Protein AF-A0A9E6VXH8-F1 (afdb_monomer_lite)

Structure (mmCIF, N/CA/C/O backbone):
data_AF-A0A9E6VXH8-F1
#
_entry.id   AF-A0A9E6VXH8-F1
#
loop_
_atom_site.group_PDB
_atom_site.id
_atom_site.type_symbol
_atom_site.label_atom_id
_atom_site.label_alt_id
_atom_site.label_comp_id
_atom_site.label_asym_id
_atom_site.label_entity_id
_atom_site.label_seq_id
_atom_site.pdbx_PDB_ins_code
_atom_site.Cartn_x
_atom_site.Cartn_y
_atom_site.Cartn_z
_atom_site.occupancy
_atom_site.B_iso_or_equiv
_atom_site.auth_seq_id
_atom_site.auth_comp_id
_atom_site.auth_asym_id
_atom_site.auth_atom_id
_atom_site.pdbx_PDB_model_num
ATOM 1 N N . MET A 1 1 ? 7.311 -2.870 0.117 1.00 89.75 1 MET A N 1
ATOM 2 C CA . MET A 1 1 ? 6.039 -2.121 -0.018 1.00 89.75 1 MET A CA 1
ATOM 3 C C . MET A 1 1 ? 5.224 -2.596 -1.209 1.00 89.75 1 MET A C 1
ATOM 5 O O . MET A 1 1 ? 4.076 -2.938 -0.979 1.00 89.75 1 MET A O 1
ATOM 9 N N . LEU A 1 2 ? 5.801 -2.699 -2.415 1.00 93.31 2 LEU A N 1
ATOM 10 C CA . LEU A 1 2 ? 5.106 -3.207 -3.611 1.00 93.31 2 LEU A CA 1
ATOM 11 C C . LEU A 1 2 ? 4.341 -4.523 -3.363 1.00 93.31 2 LEU A C 1
ATOM 13 O O . LEU A 1 2 ? 3.148 -4.598 -3.623 1.00 93.31 2 LEU A O 1
ATOM 17 N N . GLU A 1 3 ? 4.984 -5.534 -2.769 1.00 92.31 3 GLU A N 1
ATOM 18 C CA . GLU A 1 3 ? 4.305 -6.804 -2.443 1.00 92.31 3 GLU A CA 1
ATOM 19 C C . GLU A 1 3 ? 3.133 -6.633 -1.460 1.00 92.31 3 GLU A C 1
AT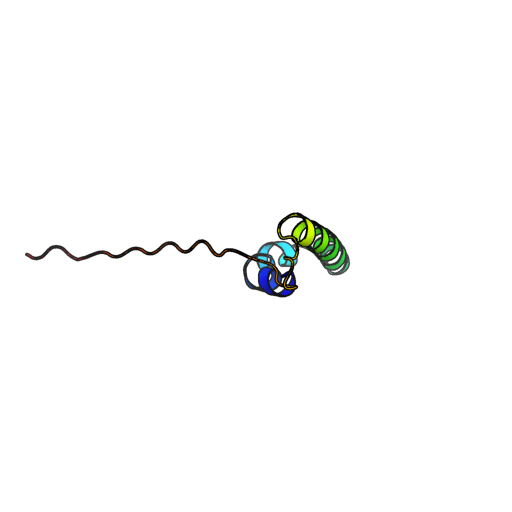OM 21 O O . GLU A 1 3 ? 2.129 -7.337 -1.541 1.00 92.31 3 GLU A O 1
ATOM 26 N N . TRP A 1 4 ? 3.218 -5.663 -0.545 1.00 91.31 4 TRP A N 1
ATOM 27 C CA . TRP A 1 4 ? 2.139 -5.376 0.400 1.00 91.31 4 TRP A CA 1
ATOM 28 C C . TRP A 1 4 ? 0.945 -4.732 -0.312 1.00 91.31 4 TRP A C 1
ATOM 30 O O . TRP A 1 4 ? -0.198 -5.158 -0.139 1.00 91.31 4 TRP A O 1
ATOM 40 N N . THR A 1 5 ? 1.211 -3.735 -1.159 1.00 93.75 5 THR A N 1
ATOM 41 C CA . THR A 1 5 ? 0.185 -3.023 -1.929 1.00 93.75 5 THR A CA 1
ATOM 42 C C . THR A 1 5 ? -0.432 -3.906 -3.009 1.00 93.75 5 THR A C 1
ATOM 44 O O . THR A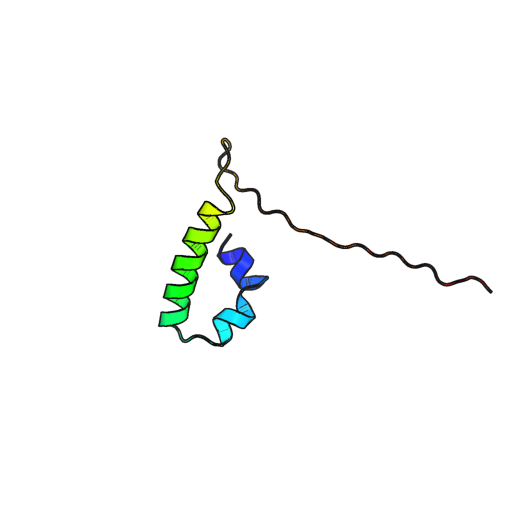 1 5 ? -1.623 -3.753 -3.287 1.00 93.75 5 THR A O 1
ATOM 47 N N . ARG A 1 6 ? 0.318 -4.878 -3.555 1.00 94.06 6 ARG A N 1
ATOM 48 C CA . ARG A 1 6 ? -0.186 -5.903 -4.484 1.00 94.06 6 ARG A CA 1
ATOM 49 C C . ARG A 1 6 ? -1.424 -6.603 -3.920 1.00 94.06 6 ARG A C 1
ATOM 51 O O . ARG A 1 6 ? -2.453 -6.681 -4.590 1.00 94.06 6 ARG A O 1
ATOM 58 N N . GLY A 1 7 ? -1.347 -7.045 -2.664 1.00 91.06 7 GLY A N 1
ATOM 59 C CA . GLY A 1 7 ? -2.447 -7.725 -1.977 1.00 91.06 7 GLY A CA 1
ATOM 60 C C . GLY A 1 7 ? -3.538 -6.794 -1.441 1.00 91.06 7 GLY A C 1
ATOM 61 O O . GLY A 1 7 ? -4.709 -7.169 -1.449 1.00 91.06 7 GLY A O 1
ATOM 62 N N . SER A 1 8 ? -3.181 -5.594 -0.974 1.00 89.75 8 SER A N 1
ATOM 63 C CA . SER A 1 8 ? -4.117 -4.728 -0.244 1.00 89.75 8 SER A CA 1
ATOM 64 C C . SER A 1 8 ? -4.859 -3.698 -1.099 1.00 89.75 8 SER A C 1
ATOM 66 O O . SER A 1 8 ? -5.889 -3.199 -0.656 1.00 89.75 8 SER A O 1
ATOM 68 N N . ALA A 1 9 ? -4.335 -3.334 -2.274 1.00 91.75 9 ALA A N 1
ATOM 69 C CA . ALA A 1 9 ? -4.879 -2.233 -3.075 1.00 91.75 9 ALA A CA 1
ATOM 70 C C . ALA A 1 9 ? -4.797 -2.450 -4.591 1.00 91.75 9 ALA A C 1
ATOM 72 O O . ALA A 1 9 ? -5.710 -2.042 -5.303 1.00 91.75 9 ALA A O 1
ATOM 73 N N . LEU A 1 10 ? -3.729 -3.075 -5.098 1.00 96.00 10 LEU A N 1
ATOM 74 C CA . LEU A 1 10 ? -3.457 -3.085 -6.538 1.00 96.00 10 LEU A CA 1
ATOM 75 C C . LEU A 1 10 ? -4.225 -4.156 -7.313 1.00 96.00 10 LEU A C 1
ATOM 77 O O . LEU A 1 10 ? -4.389 -4.014 -8.518 1.00 96.00 10 LEU A O 1
ATOM 81 N N . ARG A 1 11 ? -4.742 -5.199 -6.651 1.00 95.50 11 ARG A N 1
ATOM 82 C CA . ARG A 1 11 ? -5.474 -6.295 -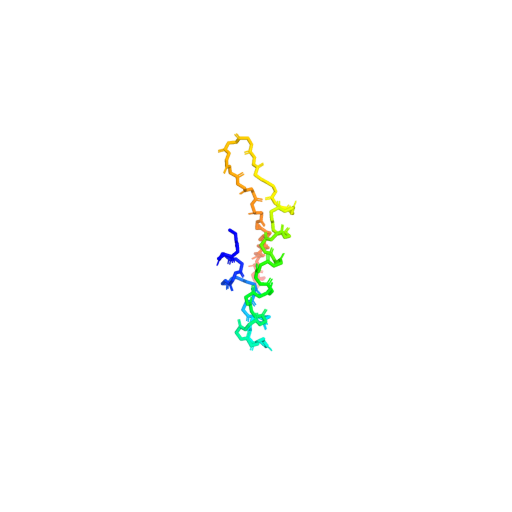7.310 1.00 95.50 11 ARG A CA 1
ATOM 83 C C . ARG A 1 11 ? -6.493 -5.852 -8.382 1.00 95.50 11 ARG A C 1
ATOM 85 O O . ARG A 1 11 ? -6.405 -6.401 -9.475 1.00 95.50 11 ARG A O 1
ATOM 92 N N . PRO A 1 12 ? -7.427 -4.907 -8.143 1.00 96.50 12 PRO A N 1
ATOM 93 C CA . PRO A 1 12 ? -8.373 -4.478 -9.179 1.00 96.50 12 PRO A CA 1
ATOM 94 C C . PRO A 1 12 ? -7.706 -3.819 -10.397 1.00 96.50 12 PRO A C 1
ATOM 96 O O . PRO A 1 12 ? -8.239 -3.920 -11.494 1.00 96.50 12 PRO A O 1
ATOM 99 N N . PHE A 1 13 ? -6.546 -3.181 -10.225 1.00 95.94 13 PHE A N 1
ATOM 100 C CA . PHE A 1 13 ? -5.785 -2.573 -11.319 1.00 95.94 13 PHE A CA 1
ATOM 101 C C . PHE A 1 13 ? -5.036 -3.640 -12.118 1.00 95.94 13 PHE A C 1
ATOM 103 O O . PHE A 1 13 ? -5.137 -3.687 -13.335 1.00 95.94 13 PHE A O 1
ATOM 110 N N . LEU A 1 14 ? -4.359 -4.566 -11.434 1.00 95.88 14 LEU A N 1
ATOM 111 C CA . LEU A 1 14 ? -3.598 -5.634 -12.091 1.00 95.88 14 LEU A CA 1
ATOM 112 C C . LEU A 1 14 ? -4.494 -6.630 -12.844 1.00 95.88 14 LEU A C 1
ATOM 114 O O . LEU A 1 14 ? -4.035 -7.310 -13.750 1.00 95.88 14 LEU A O 1
ATOM 118 N N . GLN A 1 15 ? -5.771 -6.742 -12.470 1.00 96.44 15 GLN A N 1
ATOM 119 C CA . GLN A 1 15 ? -6.716 -7.660 -13.111 1.00 96.44 15 GLN A CA 1
ATOM 120 C C . GLN A 1 15 ? -7.186 -7.219 -14.500 1.00 96.44 15 GLN A C 1
ATOM 122 O O . GLN A 1 15 ? -7.745 -8.051 -15.214 1.00 96.44 15 GLN A O 1
ATOM 127 N N . VAL A 1 16 ? -7.008 -5.947 -14.869 1.00 97.38 16 VAL A N 1
ATOM 128 C CA . VAL A 1 16 ? -7.428 -5.429 -16.184 1.00 97.38 16 VAL A CA 1
ATOM 129 C C . VAL A 1 16 ? -6.276 -5.302 -17.179 1.00 97.38 16 VAL A C 1
ATOM 131 O O . VAL A 1 16 ? -6.522 -4.928 -18.320 1.00 97.38 16 VAL A O 1
ATOM 134 N N . LEU A 1 17 ? -5.054 -5.610 -16.743 1.00 97.62 17 LEU A N 1
ATOM 135 C CA . LEU A 1 17 ? -3.824 -5.518 -17.521 1.00 97.62 17 LEU A CA 1
ATOM 136 C C . LEU A 1 17 ? -3.376 -6.908 -17.987 1.00 97.62 17 LEU A C 1
ATOM 138 O O . LEU A 1 17 ? -3.627 -7.917 -17.314 1.00 97.62 17 LEU A O 1
ATOM 142 N N . ASP A 1 18 ? -2.688 -6.967 -19.122 1.00 97.50 18 ASP A N 1
ATOM 143 C CA . ASP A 1 18 ? -1.950 -8.158 -19.526 1.00 97.50 18 ASP A CA 1
ATOM 144 C C . ASP A 1 18 ? -0.625 -8.311 -18.752 1.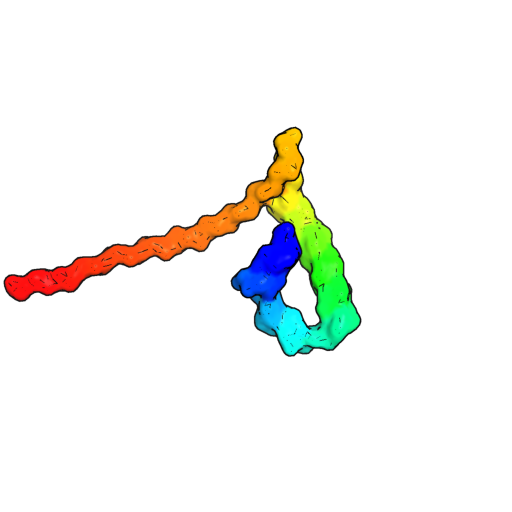00 97.50 18 ASP A C 1
ATOM 146 O O . ASP A 1 18 ? -0.288 -7.532 -17.862 1.00 97.50 18 ASP A O 1
ATOM 150 N N . LYS A 1 19 ? 0.127 -9.381 -19.028 1.00 94.25 19 LYS A N 1
ATOM 151 C CA . LYS A 1 19 ? 1.337 -9.696 -18.254 1.00 94.25 19 LYS A CA 1
ATOM 152 C C . LYS A 1 19 ? 2.462 -8.682 -18.442 1.00 94.25 19 LYS A C 1
ATOM 154 O O . LYS A 1 19 ? 3.199 -8.449 -17.483 1.00 94.25 19 LYS A O 1
ATOM 159 N N . ASP A 1 20 ? 2.609 -8.142 -19.645 1.00 96.62 20 ASP A N 1
ATOM 160 C CA . ASP A 1 20 ? 3.687 -7.207 -19.957 1.00 96.62 20 ASP A CA 1
ATOM 161 C C . ASP A 1 20 ? 3.336 -5.832 -19.369 1.00 96.62 20 ASP A C 1
ATOM 163 O O . ASP A 1 20 ? 4.165 -5.216 -18.697 1.00 96.62 20 ASP A O 1
ATOM 167 N N . GLU A 1 21 ? 2.065 -5.435 -19.472 1.00 97.88 21 GLU A N 1
ATOM 168 C CA . GLU A 1 21 ? 1.517 -4.233 -18.837 1.00 97.88 21 GLU A CA 1
ATOM 169 C C . GLU A 1 21 ? 1.599 -4.284 -17.301 1.00 97.88 21 GLU A C 1
ATOM 171 O O . GLU A 1 21 ? 1.894 -3.277 -16.658 1.00 97.88 21 GLU A O 1
ATOM 176 N N . VAL A 1 22 ? 1.373 -5.451 -16.681 1.00 97.31 22 VAL A N 1
ATOM 177 C CA . VAL A 1 22 ? 1.550 -5.626 -15.228 1.00 97.31 22 VAL A CA 1
ATOM 178 C C . VAL A 1 22 ? 2.998 -5.367 -14.820 1.00 97.31 22 VAL A C 1
ATOM 180 O O . VAL A 1 22 ? 3.231 -4.683 -13.823 1.00 97.31 22 VAL A O 1
ATOM 183 N N . ALA A 1 23 ? 3.967 -5.902 -15.566 1.00 96.31 23 ALA A N 1
ATOM 184 C CA . ALA A 1 23 ? 5.379 -5.727 -15.242 1.00 96.31 23 ALA A CA 1
ATOM 185 C C . ALA A 1 23 ? 5.809 -4.256 -15.358 1.00 96.31 23 ALA A C 1
ATOM 187 O O . ALA A 1 23 ? 6.502 -3.751 -14.472 1.00 96.31 23 ALA A O 1
ATOM 188 N N . GLU A 1 24 ? 5.360 -3.564 -16.408 1.00 97.88 24 GLU A N 1
ATOM 189 C CA . GLU A 1 24 ? 5.606 -2.131 -16.604 1.00 97.88 24 GLU A CA 1
ATOM 190 C C . GLU A 1 24 ? 4.957 -1.292 -15.494 1.00 97.88 24 GLU A C 1
ATOM 192 O O . GLU A 1 24 ? 5.625 -0.482 -14.846 1.00 97.88 24 GLU A O 1
ATOM 197 N N . PHE A 1 25 ? 3.684 -1.557 -15.188 1.00 97.44 25 PHE A N 1
ATOM 198 C CA . PHE A 1 25 ? 2.955 -0.867 -14.127 1.00 97.44 25 PHE A CA 1
ATOM 199 C C . PHE A 1 25 ? 3.636 -1.023 -12.763 1.00 97.44 25 PHE A C 1
ATOM 201 O O . PHE A 1 25 ? 3.773 -0.055 -12.012 1.00 97.44 25 PHE A O 1
ATOM 208 N N . GLU A 1 26 ? 4.053 -2.239 -12.410 1.00 96.81 26 GLU A N 1
ATOM 209 C CA . GLU A 1 26 ? 4.689 -2.503 -11.121 1.00 96.81 26 GLU A CA 1
ATOM 210 C C . GLU A 1 26 ? 6.076 -1.866 -11.006 1.00 96.81 26 GLU A C 1
ATOM 212 O O . GLU A 1 26 ? 6.429 -1.416 -9.912 1.00 96.81 26 GLU A O 1
ATOM 217 N N . ALA A 1 27 ? 6.832 -1.781 -12.106 1.00 97.25 27 ALA A N 1
ATOM 218 C CA . ALA A 1 27 ? 8.113 -1.082 -12.140 1.00 97.25 27 ALA A CA 1
ATOM 219 C C . ALA A 1 27 ? 7.932 0.417 -11.855 1.00 97.25 27 ALA A C 1
ATOM 221 O O . ALA A 1 27 ? 8.526 0.935 -10.907 1.00 97.25 27 ALA A O 1
ATOM 222 N N . GLU A 1 28 ? 7.032 1.088 -12.580 1.00 98.00 28 GLU A N 1
ATOM 223 C CA . GLU A 1 28 ? 6.730 2.504 -12.334 1.00 98.00 28 GLU A CA 1
ATOM 224 C C . GLU A 1 28 ? 6.169 2.744 -10.927 1.00 98.00 28 GLU A C 1
ATOM 226 O O . GLU A 1 28 ? 6.518 3.712 -10.245 1.00 98.00 28 GLU A O 1
ATOM 231 N N . TYR A 1 29 ? 5.274 1.870 -10.466 1.00 97.31 29 TYR A N 1
ATOM 232 C CA . TYR A 1 29 ? 4.676 1.993 -9.143 1.00 97.31 29 TYR A CA 1
ATOM 233 C C . TYR A 1 29 ? 5.721 1.834 -8.031 1.00 97.31 29 TYR A C 1
ATOM 235 O O . TYR A 1 29 ? 5.656 2.539 -7.019 1.00 97.31 29 TYR A O 1
ATOM 243 N N . ALA A 1 30 ? 6.699 0.940 -8.205 1.00 96.44 30 ALA A N 1
ATOM 244 C CA . ALA A 1 30 ? 7.791 0.756 -7.257 1.00 96.44 30 ALA A CA 1
ATOM 245 C C . ALA A 1 30 ? 8.664 2.011 -7.129 1.00 96.44 30 ALA A C 1
ATOM 247 O O . ALA A 1 30 ? 8.991 2.401 -6.006 1.00 96.44 30 ALA A O 1
ATOM 248 N N . GLU A 1 31 ? 8.990 2.672 -8.241 1.00 97.56 31 GLU A N 1
ATOM 249 C CA . GLU A 1 31 ? 9.747 3.931 -8.235 1.00 97.56 31 GLU A CA 1
ATOM 250 C C . GLU A 1 31 ? 8.992 5.027 -7.474 1.00 97.56 31 GLU A C 1
ATOM 252 O O . GLU A 1 31 ? 9.536 5.655 -6.560 1.00 97.56 31 GLU A O 1
ATOM 257 N N . ARG A 1 32 ? 7.695 5.181 -7.760 1.00 97.44 32 ARG A N 1
ATOM 258 C CA . ARG A 1 32 ? 6.831 6.153 -7.069 1.00 97.44 32 ARG A CA 1
ATOM 259 C C . ARG A 1 32 ? 6.678 5.849 -5.579 1.00 97.44 32 ARG A C 1
ATOM 261 O O . ARG A 1 32 ? 6.566 6.770 -4.773 1.00 97.44 32 ARG A O 1
ATOM 268 N N . LEU A 1 33 ? 6.675 4.574 -5.185 1.00 95.88 33 LEU A N 1
ATOM 269 C CA . LEU A 1 33 ? 6.650 4.187 -3.774 1.00 95.88 33 LEU A CA 1
ATOM 270 C C . LEU A 1 33 ? 7.912 4.632 -3.028 1.00 95.88 33 LEU A C 1
ATOM 272 O O . LEU A 1 33 ? 7.797 5.062 -1.882 1.00 95.88 33 LEU A O 1
ATOM 276 N N . VAL A 1 34 ? 9.090 4.521 -3.648 1.00 95.62 34 VAL A N 1
ATOM 277 C CA . VAL A 1 34 ? 10.360 4.961 -3.044 1.00 95.62 34 VAL A CA 1
ATOM 278 C C . VAL A 1 34 ? 10.377 6.479 -2.866 1.00 95.62 34 VAL A C 1
ATOM 280 O O . VAL A 1 34 ? 10.810 6.965 -1.823 1.00 95.62 34 VAL A O 1
ATOM 283 N N . GLU A 1 35 ? 9.861 7.223 -3.845 1.00 97.12 35 GLU A N 1
ATOM 284 C CA . GLU A 1 35 ? 9.739 8.681 -3.756 1.00 97.12 35 GLU A CA 1
ATOM 285 C C . GLU A 1 35 ? 8.747 9.111 -2.660 1.00 97.12 35 GLU A C 1
ATOM 287 O O . GLU A 1 35 ? 9.052 9.980 -1.842 1.00 97.12 35 GLU A O 1
ATOM 292 N N . ALA A 1 36 ? 7.570 8.481 -2.609 1.00 96.88 36 ALA A N 1
ATOM 293 C CA . ALA A 1 36 ? 6.514 8.835 -1.660 1.00 96.88 36 ALA A CA 1
ATOM 294 C C . ALA A 1 36 ? 6.823 8.411 -0.213 1.00 96.88 36 ALA A C 1
ATOM 296 O O . ALA A 1 36 ? 6.377 9.061 0.737 1.00 96.88 36 ALA A O 1
ATOM 297 N N . TYR A 1 37 ? 7.573 7.322 -0.038 1.00 96.00 37 TYR A N 1
ATOM 298 C CA . TYR A 1 37 ? 7.923 6.752 1.260 1.00 96.00 37 TYR A CA 1
ATOM 299 C C . TYR A 1 37 ? 9.437 6.496 1.327 1.00 96.00 37 TYR A C 1
ATOM 301 O O . TYR A 1 37 ? 9.873 5.349 1.210 1.00 96.00 37 TYR A O 1
ATOM 309 N N . PRO A 1 38 ? 10.253 7.547 1.521 1.00 96.06 38 PRO A N 1
ATOM 310 C CA . PRO A 1 38 ? 11.700 7.407 1.564 1.00 96.06 38 PRO A CA 1
ATOM 311 C C . PRO A 1 38 ? 12.163 6.623 2.797 1.00 96.06 38 PRO A C 1
ATOM 313 O O . PRO A 1 38 ? 11.559 6.682 3.877 1.00 96.06 38 PRO A O 1
ATOM 316 N N . GLU A 1 39 ? 13.286 5.926 2.638 1.00 96.62 39 GLU A N 1
ATOM 317 C CA . GLU A 1 39 ? 13.959 5.230 3.729 1.00 96.62 39 GLU A CA 1
ATOM 318 C C . GLU A 1 39 ? 14.473 6.225 4.785 1.00 96.62 39 GLU A C 1
ATOM 320 O O . GLU A 1 39 ? 14.948 7.326 4.492 1.00 96.62 39 GLU A O 1
ATOM 325 N N . ARG A 1 40 ? 14.358 5.839 6.051 1.00 96.00 40 ARG A N 1
ATOM 326 C CA . ARG A 1 40 ? 14.832 6.589 7.212 1.00 96.00 40 ARG A CA 1
ATOM 327 C C . ARG A 1 40 ? 16.265 6.193 7.548 1.00 96.00 40 ARG A C 1
ATOM 329 O O . ARG A 1 40 ? 16.774 5.172 7.112 1.00 96.00 40 ARG A O 1
ATOM 336 N N . ARG A 1 41 ? 16.917 6.983 8.408 1.00 97.38 41 ARG A N 1
ATOM 337 C CA . ARG A 1 41 ? 18.316 6.754 8.831 1.00 97.38 41 ARG A CA 1
ATOM 338 C C . ARG A 1 41 ? 18.595 5.369 9.426 1.00 97.38 41 ARG A C 1
ATOM 340 O O . ARG A 1 41 ? 19.749 4.965 9.462 1.00 97.38 41 ARG A O 1
ATOM 347 N N . ASP A 1 42 ? 17.576 4.691 9.937 1.00 96.88 42 ASP A N 1
ATOM 348 C CA . ASP A 1 42 ? 17.667 3.353 10.524 1.00 96.88 42 ASP A CA 1
ATOM 349 C C . ASP A 1 42 ? 17.410 2.222 9.510 1.00 96.88 42 ASP A C 1
ATOM 351 O O . ASP A 1 42 ? 17.299 1.064 9.907 1.00 96.88 42 ASP A O 1
ATOM 355 N N . GLY A 1 43 ? 17.302 2.540 8.216 1.00 95.88 43 GLY A N 1
ATOM 356 C CA . GLY A 1 43 ? 16.999 1.578 7.156 1.00 95.88 43 GLY A CA 1
ATOM 357 C C . GLY A 1 43 ? 15.518 1.196 7.071 1.00 95.88 43 GLY A C 1
ATOM 358 O O . GLY A 1 43 ? 15.144 0.323 6.292 1.00 95.88 43 GLY A O 1
ATOM 359 N N . SER A 1 44 ? 14.647 1.809 7.882 1.00 95.81 44 SER A N 1
ATOM 360 C CA . SER A 1 44 ? 13.209 1.536 7.850 1.00 95.81 44 SER A CA 1
ATOM 361 C C . SER A 1 44 ? 12.470 2.457 6.879 1.00 95.81 44 SER A C 1
ATOM 363 O O . SER A 1 44 ? 12.857 3.598 6.652 1.00 95.81 44 SER A O 1
ATOM 365 N N . THR A 1 45 ? 11.341 1.994 6.341 1.00 95.44 45 THR A N 1
ATOM 366 C CA . THR A 1 45 ? 10.396 2.840 5.596 1.00 95.44 45 THR A CA 1
ATOM 367 C C . THR A 1 45 ? 9.078 2.930 6.360 1.00 95.44 45 THR A C 1
ATOM 369 O O . THR A 1 45 ? 8.497 1.901 6.712 1.00 95.44 45 THR A O 1
ATOM 372 N N . LEU A 1 46 ? 8.581 4.145 6.624 1.00 94.56 46 LEU A N 1
ATOM 373 C CA . LEU A 1 46 ? 7.279 4.318 7.275 1.00 94.56 46 LEU A CA 1
ATOM 374 C C . LEU A 1 46 ? 6.152 4.288 6.242 1.00 94.56 46 LEU A C 1
ATOM 376 O O . LEU A 1 46 ? 6.020 5.213 5.449 1.00 94.56 46 LEU A O 1
ATOM 380 N N . TYR A 1 47 ? 5.277 3.290 6.356 1.00 92.75 47 TYR A N 1
ATOM 381 C CA . TYR A 1 47 ? 4.043 3.189 5.580 1.00 92.75 47 TYR A CA 1
ATOM 382 C C . TYR A 1 47 ? 2.816 3.288 6.513 1.00 92.75 47 TYR A C 1
ATOM 384 O O . TYR A 1 47 ? 2.506 2.325 7.222 1.00 92.75 47 TYR A O 1
ATOM 392 N N . PRO A 1 48 ? 2.150 4.457 6.608 1.00 92.62 48 PRO A N 1
ATOM 393 C CA . PRO A 1 48 ? 1.069 4.684 7.564 1.00 92.62 48 PRO A CA 1
ATOM 394 C C . PRO A 1 48 ? -0.257 4.053 7.110 1.00 92.62 48 PRO A C 1
ATOM 396 O O . PRO A 1 48 ? -0.672 4.207 5.965 1.00 92.62 48 PRO A O 1
ATOM 399 N N . PHE A 1 49 ? -0.969 3.410 8.042 1.00 91.94 49 PHE A N 1
ATOM 400 C CA . PHE A 1 49 ? -2.326 2.897 7.823 1.00 91.94 49 PHE A CA 1
ATOM 401 C C . PHE A 1 49 ? -3.352 3.752 8.564 1.00 91.94 49 PHE A C 1
ATOM 403 O O . PHE A 1 49 ? -3.415 3.723 9.795 1.00 91.94 49 PHE A O 1
ATOM 410 N N . SER A 1 50 ? -4.207 4.447 7.819 1.00 93.50 50 SER A N 1
ATOM 411 C CA . SER A 1 50 ? -5.376 5.127 8.379 1.00 93.50 50 SER A CA 1
ATOM 412 C C . SER A 1 50 ? -6.461 4.103 8.707 1.00 93.50 50 SER A C 1
ATOM 414 O O . SER A 1 50 ? -6.927 3.380 7.828 1.00 93.50 50 SER A O 1
ATOM 416 N N . ARG A 1 51 ? -6.862 4.023 9.978 1.00 96.31 51 ARG A N 1
ATOM 417 C CA . ARG A 1 51 ? -7.889 3.090 10.460 1.00 96.31 51 ARG A CA 1
ATOM 418 C C . ARG A 1 51 ? -9.036 3.875 11.084 1.00 96.31 51 ARG A C 1
ATOM 420 O O . ARG A 1 51 ? -8.818 4.632 12.024 1.00 96.31 51 ARG A O 1
ATOM 427 N N . LEU A 1 52 ? -10.242 3.681 10.559 1.00 96.75 52 LEU A N 1
ATOM 428 C CA . LEU A 1 52 ? -11.470 4.223 11.133 1.00 96.75 52 LEU A CA 1
ATOM 429 C C . LEU A 1 52 ? -12.063 3.200 12.105 1.00 96.75 52 LEU A C 1
ATOM 431 O O . LEU A 1 52 ? -12.278 2.047 11.736 1.00 96.75 52 LEU A O 1
ATOM 435 N N . PHE A 1 53 ? -12.346 3.636 13.329 1.00 97.56 53 PHE A N 1
ATOM 436 C CA . PHE A 1 53 ? -13.035 2.843 14.343 1.00 97.56 53 PHE A CA 1
ATOM 437 C C . PHE A 1 53 ? -14.365 3.517 14.670 1.00 97.56 53 PHE A C 1
ATOM 439 O O . PHE A 1 53 ? -14.409 4.729 14.874 1.00 97.56 53 PHE A O 1
ATOM 446 N N . ILE A 1 54 ? -15.444 2.738 14.715 1.00 97.38 54 ILE A N 1
ATOM 447 C CA . ILE A 1 54 ? -16.792 3.218 15.032 1.00 97.38 54 ILE A CA 1
ATOM 448 C C . ILE A 1 54 ? -17.347 2.329 16.141 1.00 97.38 54 ILE A C 1
ATOM 450 O O . ILE A 1 54 ? -17.309 1.105 16.031 1.00 97.38 54 ILE A O 1
ATOM 454 N N . VAL A 1 55 ? -17.865 2.948 17.200 1.00 96.88 55 VAL A N 1
ATOM 455 C CA . VAL A 1 55 ? -18.541 2.266 18.309 1.00 96.88 55 VAL A CA 1
ATOM 456 C C . VAL A 1 55 ? -19.948 2.833 18.415 1.00 96.88 55 VAL A C 1
ATOM 458 O O . VAL A 1 55 ? -20.122 4.049 18.445 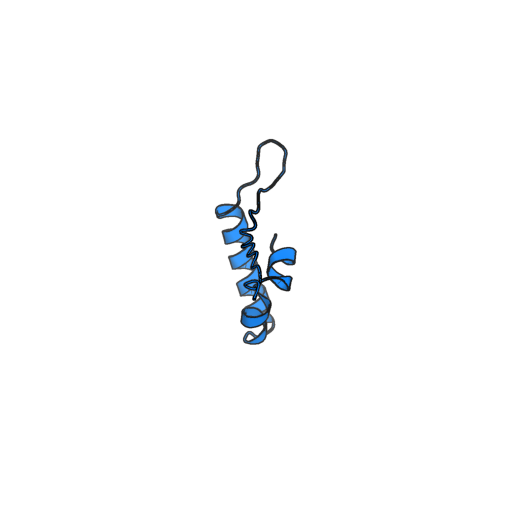1.00 96.88 55 VAL A O 1
ATOM 461 N N . VAL A 1 56 ? -20.949 1.956 18.460 1.00 96.56 56 VAL A N 1
ATOM 462 C CA . VAL A 1 56 ? -22.363 2.330 18.579 1.00 96.56 56 VAL A 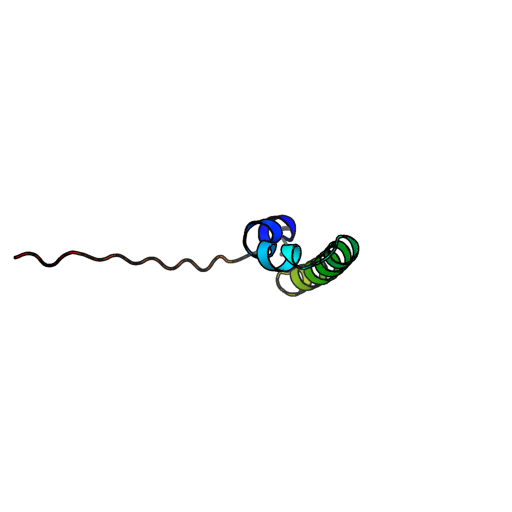CA 1
ATOM 463 C C . VAL A 1 56 ? -22.976 1.567 19.746 1.00 96.56 56 VAL A C 1
ATOM 465 O O . VAL A 1 56 ? -22.731 0.370 19.896 1.00 96.56 56 VAL A O 1
ATOM 468 N N . GLN A 1 57 ? -23.783 2.253 20.556 1.00 95.88 57 GLN A N 1
ATOM 469 C CA . GLN A 1 57 ? -24.634 1.636 21.573 1.00 95.88 57 GLN A CA 1
ATOM 470 C C . GLN A 1 57 ? -26.095 1.704 21.125 1.00 95.88 57 GLN A C 1
ATOM 472 O O . GLN A 1 57 ? -26.548 2.735 20.624 1.00 95.88 57 GLN A O 1
ATOM 477 N N . LYS A 1 58 ? -26.827 0.596 21.290 1.00 94.56 58 LYS A N 1
ATOM 478 C CA . LYS A 1 58 ? -28.284 0.587 21.116 1.00 94.56 58 LYS A CA 1
ATOM 479 C C . LYS A 1 58 ? -28.901 1.475 22.211 1.00 94.56 58 LYS A C 1
ATOM 481 O O . LYS A 1 58 ? -28.446 1.361 23.348 1.00 94.56 58 LYS A O 1
ATOM 486 N N . PRO A 1 59 ? -29.922 2.298 21.917 1.00 83.62 59 PRO A N 1
ATOM 487 C CA . PRO A 1 59 ? -30.710 2.943 22.964 1.00 83.62 59 PRO A CA 1
ATOM 488 C C . PRO A 1 59 ? -31.302 1.898 23.924 1.00 83.62 59 PRO A C 1
ATOM 490 O O . PRO A 1 59 ? -31.724 0.828 23.471 1.00 83.62 59 PRO A O 1
ATOM 493 N N . GLU A 1 60 ? -31.309 2.195 25.223 1.00 87.88 60 GLU A N 1
ATOM 494 C CA . GLU A 1 60 ? -32.119 1.459 26.204 1.00 87.88 60 GLU A CA 1
ATOM 495 C C . GLU A 1 60 ? -33.586 1.910 26.098 1.00 87.88 60 GLU A C 1
ATOM 497 O O . GLU A 1 60 ? -33.845 3.034 25.657 1.00 87.88 60 GLU A O 1
ATOM 502 N N . ASP A 1 61 ? -34.515 1.003 26.421 1.00 76.25 61 ASP A N 1
ATOM 503 C CA . ASP A 1 61 ? -35.967 1.248 26.367 1.00 76.25 61 ASP A CA 1
ATOM 504 C C . ASP A 1 61 ? -36.434 2.221 27.465 1.00 76.25 61 ASP A C 1
ATOM 506 O O . ASP A 1 61 ? -35.936 2.112 28.611 1.00 76.25 61 ASP A O 1
#

Secondary structure (DSSP, 8-state):
-HHHHIIIIIHHHHTTS-HHHHHHHHHHHHHHHHHHSPBPTTS-B------------PPP-

Foldseek 3Di:
DLVVCCPVPCVVVLVVDDPVRNVVVSVVVVVVCCVVFPADPVRDTDDDDDDDDDDDDDDDD

Radius of gyration: 18.03 Å; chains: 1; bounding box: 54×18×46 Å

pLDDT: mean 94.93, std 3.64, range [76.25, 98.0]

Sequence (61 aa):
MLEWTRGSALRPFLQVLDKDEVAEFEAEYAERLVEAYPERRDGSTLYPFSRLFIVVQKPED